Protein AF-A0A3L6TCW6-F1 (afdb_monomer)

pLDDT: mean 73.62, std 21.94, range [28.12, 96.38]

Sequence (107 aa):
MACREEEEGGERSENQEDLVQEQGLQEAHPAQGKDSLSAQGKRRYERKQSGYGGQTKPVFHKKAKTTKKIVLKLQCQSCKHYSQHPIKRCKYFEIGGDKKGKGTSLF

InterPro domains:
  IPR000552 Large ribosomal subunit protein eL42 [PF00935] (32-96)
  IPR000552 Large ribosomal subunit protein eL42 [PS01172] (65-76)
  IPR000552 Large ribosomal subunit protein eL42 [PTHR10369] (32-107)
  IPR011332 Zinc-binding ribosomal protein [SSF57829] (32-96)
  IPR053708 Eukaryotic Ribosomal Large Subunit eL42 [G3DSA:3.10.450.80] (12-107)

Organism: Panicum miliaceum (NCBI:txid4540)

Secondary structure (DSSP, 8-state):
-------------S-TTSTTSSS-B------PPPPPTTSHHHHHHHHHHSSSSS--S---------SPEEEEEEEPTTT--EEEEEEEE-S---SS-----TT----

Structure (mmCIF, N/CA/C/O backbone):
data_AF-A0A3L6TCW6-F1
#
_entry.id   AF-A0A3L6TCW6-F1
#
loop_
_atom_site.group_PDB
_atom_site.id
_atom_site.type_symbol
_atom_site.label_atom_id
_atom_site.label_alt_id
_atom_site.label_comp_id
_atom_site.label_asym_id
_atom_site.label_entity_id
_atom_site.label_seq_id
_atom_site.pdbx_PDB_ins_code
_atom_site.Cartn_x
_atom_site.Cartn_y
_atom_site.Cartn_z
_atom_site.occupancy
_atom_site.B_iso_or_equiv
_atom_site.auth_seq_id
_atom_site.auth_comp_id
_atom_site.auth_asym_id
_atom_site.auth_atom_id
_atom_site.pdbx_PDB_model_num
ATOM 1 N N . MET A 1 1 ? -26.228 -29.438 31.827 1.00 40.06 1 MET A N 1
ATOM 2 C CA . MET A 1 1 ? -26.919 -28.252 32.366 1.00 40.06 1 MET A CA 1
ATOM 3 C C . MET A 1 1 ? -27.017 -27.267 31.214 1.00 40.06 1 MET A C 1
ATOM 5 O O . MET A 1 1 ? -26.004 -26.717 30.811 1.00 40.06 1 MET A O 1
ATOM 9 N N . ALA A 1 2 ? -28.174 -27.240 30.555 1.00 40.91 2 ALA A N 1
ATOM 10 C CA . ALA A 1 2 ? -28.425 -26.423 29.376 1.00 40.91 2 ALA A CA 1
ATOM 11 C C . ALA A 1 2 ? -28.946 -25.059 29.838 1.00 40.91 2 ALA A C 1
ATOM 13 O O . ALA A 1 2 ? -29.954 -25.019 30.540 1.00 40.91 2 ALA A O 1
ATOM 14 N N . CYS A 1 3 ? -28.274 -23.972 29.460 1.00 38.69 3 CYS A N 1
ATOM 15 C CA . CYS A 1 3 ? -28.866 -22.642 29.531 1.00 38.69 3 CYS A CA 1
ATOM 16 C C . CYS A 1 3 ? -29.576 -22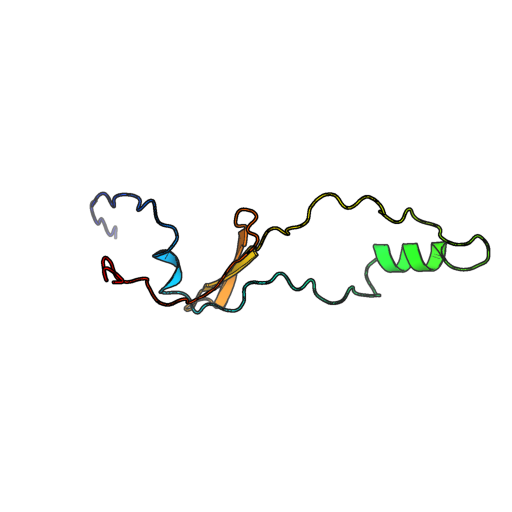.402 28.203 1.00 38.69 3 CYS A C 1
ATOM 18 O O . CYS A 1 3 ? -28.951 -22.302 27.149 1.00 38.69 3 CYS A O 1
ATOM 20 N N . ARG A 1 4 ? -30.899 -22.440 28.289 1.00 40.41 4 ARG A N 1
ATOM 21 C CA . ARG A 1 4 ? -31.851 -22.120 27.241 1.00 40.41 4 ARG A CA 1
ATOM 22 C C . ARG A 1 4 ? -32.262 -20.674 27.505 1.00 40.41 4 ARG A C 1
ATOM 24 O O . ARG A 1 4 ? -32.812 -20.408 28.568 1.00 40.41 4 ARG A O 1
ATOM 31 N N . GLU A 1 5 ? -31.969 -19.775 26.580 1.00 44.28 5 GLU A N 1
ATOM 32 C CA . GLU A 1 5 ? -32.538 -18.427 26.544 1.00 44.28 5 GLU A CA 1
ATOM 33 C C . GLU A 1 5 ? -33.198 -18.290 25.169 1.00 44.28 5 GLU A C 1
ATOM 35 O O . GLU A 1 5 ? -32.559 -18.541 24.146 1.00 44.28 5 GLU A O 1
ATOM 40 N N . GLU A 1 6 ? -34.509 -18.042 25.165 1.00 38.41 6 GLU A N 1
ATOM 41 C CA . GLU A 1 6 ? -35.317 -17.903 23.955 1.00 38.41 6 GLU A CA 1
ATOM 42 C C . GLU A 1 6 ? -35.284 -16.452 23.452 1.00 38.41 6 GLU A C 1
ATOM 44 O O . GLU A 1 6 ? -35.460 -15.517 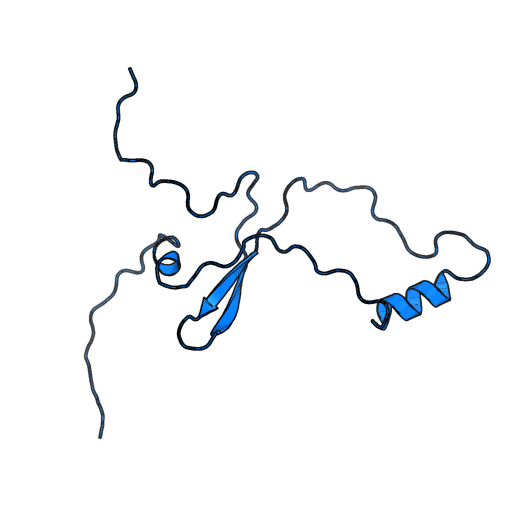24.226 1.00 38.41 6 GLU A O 1
ATOM 49 N N . GLU A 1 7 ? -35.002 -16.342 22.150 1.00 47.97 7 GLU A N 1
ATOM 50 C CA . GLU A 1 7 ? -35.513 -15.413 21.132 1.00 47.97 7 GLU A CA 1
ATOM 51 C C . GLU A 1 7 ? -35.973 -14.012 21.572 1.00 47.97 7 GLU A C 1
ATOM 53 O O . GLU A 1 7 ? -37.066 -13.867 22.104 1.00 47.97 7 GLU A O 1
ATOM 58 N N . GLU A 1 8 ? -35.266 -12.968 21.120 1.00 30.66 8 GLU A N 1
ATOM 59 C CA . GLU A 1 8 ? -35.946 -11.811 20.525 1.00 30.66 8 GLU A CA 1
ATOM 60 C C . GLU A 1 8 ? -35.265 -11.427 19.208 1.00 30.66 8 GLU A C 1
ATOM 62 O O . GLU A 1 8 ? -34.052 -11.206 19.131 1.00 30.66 8 GLU A O 1
ATOM 67 N N . GLY A 1 9 ? -36.067 -11.414 18.141 1.00 33.00 9 GLY A N 1
ATOM 68 C CA . GLY A 1 9 ? -35.659 -11.048 16.795 1.00 33.00 9 GLY A CA 1
ATOM 69 C C . GLY A 1 9 ? -35.116 -9.626 16.757 1.00 33.00 9 GLY A C 1
ATOM 70 O O . GLY A 1 9 ? -35.870 -8.659 16.720 1.00 33.00 9 GLY A O 1
ATOM 71 N N . GLY A 1 10 ? -33.792 -9.508 16.731 1.00 28.12 10 GLY A N 1
ATOM 72 C CA . GLY A 1 10 ? -33.112 -8.250 16.475 1.00 28.12 10 GLY A CA 1
ATOM 73 C C . GLY A 1 10 ? -33.223 -7.900 14.998 1.00 28.12 10 GLY A C 1
ATOM 74 O O . GLY A 1 10 ? -32.601 -8.547 14.150 1.00 28.12 10 GLY A O 1
ATOM 75 N N . GLU A 1 11 ? -34.010 -6.874 14.686 1.00 31.08 11 GLU A N 1
ATOM 76 C CA . GLU A 1 11 ? -33.984 -6.205 13.391 1.00 31.08 11 GLU A CA 1
ATOM 77 C C . GLU A 1 11 ? -32.523 -5.918 13.022 1.00 31.08 11 GLU A C 1
ATOM 79 O O . GLU A 1 11 ? -31.791 -5.242 13.749 1.00 31.08 11 GLU A O 1
ATOM 84 N N . ARG A 1 12 ? -32.060 -6.500 11.911 1.00 37.34 12 ARG A N 1
ATOM 85 C CA . ARG A 1 12 ? -30.694 -6.314 11.423 1.00 37.34 12 ARG A CA 1
ATOM 86 C C . ARG A 1 12 ? -30.562 -4.866 10.968 1.00 37.34 12 ARG A C 1
ATOM 88 O O . ARG A 1 12 ? -30.887 -4.556 9.826 1.00 37.34 12 ARG A O 1
ATOM 95 N N . SER A 1 13 ? -30.118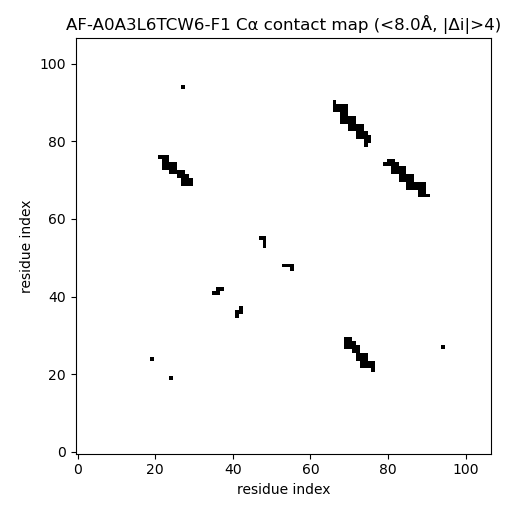 -3.994 11.868 1.00 31.70 13 SER A N 1
ATOM 96 C CA . SER A 1 13 ? -29.927 -2.578 11.588 1.00 31.70 13 SER A CA 1
ATOM 97 C C . SER A 1 13 ? -29.045 -2.411 10.345 1.00 31.70 13 SER A C 1
ATOM 99 O O . SER A 1 13 ? -27.907 -2.877 10.273 1.00 31.70 13 SER A O 1
ATOM 101 N N . GLU A 1 14 ? -29.598 -1.758 9.322 1.00 45.66 14 GLU A N 1
ATOM 102 C CA . GLU A 1 14 ? -28.940 -1.491 8.034 1.00 45.66 14 GLU A CA 1
ATOM 103 C C . GLU A 1 14 ? -27.823 -0.438 8.129 1.00 45.66 14 GLU A C 1
ATOM 105 O O . GLU A 1 14 ? -27.277 -0.001 7.117 1.00 45.66 14 GLU A O 1
ATOM 110 N N . ASN A 1 15 ? -27.437 -0.043 9.338 1.00 43.78 15 ASN A N 1
ATOM 111 C CA . ASN A 1 15 ? -26.500 1.037 9.568 1.00 43.78 15 ASN A CA 1
ATOM 112 C C . ASN A 1 15 ? -25.263 0.486 10.275 1.00 43.78 15 ASN A C 1
ATOM 114 O O . ASN A 1 15 ? -25.244 0.192 11.466 1.00 43.78 15 ASN A O 1
ATOM 118 N N . GLN A 1 16 ? -24.192 0.362 9.494 1.00 44.25 16 GLN A N 1
ATOM 119 C CA . GLN A 1 16 ? -22.864 -0.119 9.892 1.00 44.25 16 GLN A CA 1
ATOM 120 C C . GLN A 1 16 ? -22.171 0.765 10.960 1.00 44.25 16 GLN A C 1
ATOM 122 O O . GLN A 1 16 ? -21.039 0.499 11.358 1.00 44.25 16 GLN A O 1
ATOM 127 N N . GLU A 1 17 ? -22.845 1.816 11.417 1.00 46.84 17 GLU A N 1
ATOM 128 C CA . GLU A 1 17 ? -22.373 2.878 12.305 1.00 46.84 17 GLU A CA 1
ATOM 129 C C . GLU A 1 17 ? -22.578 2.580 13.804 1.00 46.84 17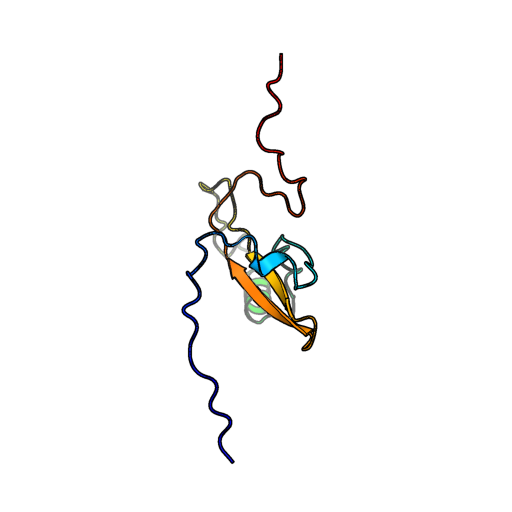 GLU A C 1
ATOM 131 O O . GLU A 1 17 ? -21.927 3.217 14.636 1.00 46.84 17 GLU A O 1
ATOM 136 N N . ASP A 1 18 ? -23.350 1.544 14.155 1.00 36.59 18 ASP A N 1
ATOM 137 C CA . ASP A 1 18 ? -23.563 1.140 15.557 1.00 36.59 18 ASP A CA 1
ATOM 138 C C . ASP A 1 18 ? -22.530 0.119 16.070 1.00 36.59 18 ASP A C 1
ATOM 140 O O . ASP A 1 18 ? -22.237 0.071 17.261 1.00 36.59 18 ASP A O 1
ATOM 144 N N . LEU A 1 19 ? -21.856 -0.628 15.183 1.00 42.34 19 LEU A N 1
ATOM 145 C CA . LEU A 1 19 ? -20.767 -1.545 15.576 1.00 42.34 19 LEU A CA 1
ATOM 146 C C . LEU A 1 19 ? -19.476 -0.800 15.990 1.00 42.34 19 LEU A C 1
ATOM 148 O O . LEU A 1 19 ? -18.527 -1.393 16.500 1.00 42.34 19 LEU A O 1
ATOM 152 N N . VAL A 1 20 ? -19.416 0.505 15.722 1.00 48.03 20 VAL A N 1
ATOM 153 C CA . VAL A 1 20 ? -18.214 1.346 15.831 1.00 48.03 20 VAL A CA 1
ATOM 154 C C . VAL A 1 20 ? -17.998 1.857 17.263 1.00 48.03 20 VAL A C 1
ATOM 156 O O . VAL A 1 20 ? -16.893 2.267 17.607 1.00 48.03 20 VAL A O 1
ATOM 159 N N . GLN A 1 21 ? -19.030 1.833 18.113 1.00 43.69 21 GLN A N 1
ATOM 160 C CA . GLN A 1 21 ? -19.035 2.570 19.385 1.00 43.69 21 GLN A CA 1
ATOM 161 C C . GLN A 1 21 ? -18.525 1.754 20.588 1.00 43.69 21 GLN A C 1
ATOM 163 O O . GLN A 1 21 ? -18.111 2.348 21.579 1.00 43.69 21 GLN A O 1
ATOM 168 N N . GLU A 1 22 ? -18.435 0.421 20.486 1.00 44.09 22 GLU A N 1
ATOM 169 C CA . GLU A 1 22 ? -17.918 -0.440 21.569 1.00 44.09 22 GLU A CA 1
ATOM 170 C C . GLU A 1 22 ? -16.510 -0.997 21.325 1.00 44.09 22 GLU A C 1
ATOM 172 O O . GLU A 1 22 ? -15.991 -1.777 22.123 1.00 44.09 22 GLU A O 1
ATOM 177 N N . GLN A 1 23 ? -15.824 -0.604 20.254 1.00 42.06 23 GLN A N 1
ATOM 178 C CA . GLN A 1 23 ? -14.478 -1.099 19.962 1.00 42.06 23 GLN A CA 1
ATOM 179 C C . GLN A 1 23 ? -13.547 0.063 19.655 1.00 42.06 23 GLN A C 1
ATOM 181 O O . GLN A 1 23 ? -13.698 0.725 18.635 1.00 42.06 23 GLN A O 1
ATOM 186 N N . GLY A 1 24 ? -12.604 0.316 20.572 1.00 42.34 24 GLY A N 1
ATOM 187 C CA . GLY A 1 24 ? -11.595 1.368 20.471 1.00 42.34 24 GLY A CA 1
ATOM 188 C C . GLY A 1 24 ? -11.013 1.445 19.064 1.00 42.34 24 GLY A C 1
ATOM 189 O O . GLY A 1 24 ? -10.288 0.552 18.622 1.00 42.34 24 GLY A O 1
ATOM 190 N N . LEU A 1 25 ? -11.382 2.501 18.344 1.00 47.62 25 LEU A N 1
ATOM 191 C CA . LEU A 1 25 ? -10.998 2.681 16.956 1.00 47.62 25 LEU A CA 1
ATOM 192 C C . LEU A 1 25 ? -9.522 3.077 16.892 1.00 47.62 25 LEU A C 1
ATOM 194 O O . LEU A 1 25 ? -9.150 4.169 17.314 1.00 47.62 25 LEU A O 1
ATOM 198 N N . GLN A 1 26 ? -8.683 2.212 16.325 1.00 43.81 26 GLN A N 1
ATOM 199 C CA . GLN A 1 26 ? -7.321 2.571 15.938 1.00 43.81 26 GLN A CA 1
ATOM 200 C C . GLN A 1 26 ? -7.187 2.525 14.412 1.00 43.81 26 GLN A C 1
ATOM 202 O O . GLN A 1 26 ? -7.066 1.470 13.794 1.00 43.81 26 GLN A O 1
ATOM 207 N N . GLU A 1 27 ? -7.206 3.737 13.852 1.00 48.22 27 GLU A N 1
ATOM 208 C CA . GLU A 1 27 ? -6.671 4.178 12.558 1.00 48.22 27 GLU A CA 1
ATOM 209 C C . GLU A 1 27 ? -7.217 3.522 11.273 1.00 48.22 27 GLU A C 1
ATOM 211 O O . GLU A 1 27 ? -6.862 2.404 10.888 1.00 48.22 27 GLU A O 1
ATOM 216 N N . ALA A 1 28 ? -7.972 4.308 10.492 1.00 54.12 28 ALA A N 1
ATOM 217 C CA . ALA A 1 28 ? -8.150 4.053 9.067 1.00 54.12 28 ALA A CA 1
ATOM 218 C C . ALA A 1 28 ? -7.110 4.801 8.248 1.00 54.12 28 ALA A C 1
ATOM 220 O O . ALA A 1 28 ? -7.289 5.938 7.840 1.00 54.12 28 ALA A O 1
ATOM 221 N N . HIS A 1 29 ? -6.057 4.079 7.924 1.00 53.38 29 HIS A N 1
ATOM 222 C CA . HIS A 1 29 ? -5.497 4.047 6.587 1.00 53.38 29 HIS A CA 1
ATOM 223 C C . HIS A 1 29 ? -4.684 2.753 6.539 1.00 53.38 29 HIS A C 1
ATOM 225 O O . HIS A 1 29 ? -3.889 2.504 7.447 1.00 53.38 29 HIS A O 1
ATOM 231 N N . PRO A 1 30 ? -4.805 1.902 5.506 1.00 55.28 30 PRO A N 1
ATOM 232 C CA . PRO A 1 30 ? -3.770 0.917 5.252 1.00 55.28 30 PRO A CA 1
ATOM 233 C C . PRO A 1 30 ? -2.552 1.692 4.738 1.00 55.28 30 PRO A C 1
ATOM 235 O O . PRO A 1 30 ? -2.266 1.711 3.539 1.00 55.28 30 PRO A O 1
ATOM 238 N N . ALA A 1 31 ? -1.864 2.399 5.637 1.00 59.62 31 ALA A N 1
ATOM 239 C CA . ALA A 1 31 ? -0.480 2.758 5.439 1.00 59.62 31 ALA A CA 1
ATOM 240 C C . ALA A 1 31 ? 0.232 1.417 5.282 1.00 59.62 31 ALA A C 1
ATOM 242 O O . ALA A 1 31 ? 0.406 0.665 6.242 1.00 59.62 31 ALA A O 1
ATOM 243 N N . GLN A 1 32 ? 0.488 1.045 4.028 1.00 74.81 32 GLN A N 1
ATOM 244 C CA . GLN A 1 32 ? 1.288 -0.127 3.726 1.00 74.81 32 GLN A CA 1
ATOM 245 C C . GLN A 1 32 ? 2.595 0.054 4.492 1.00 74.81 32 GLN A C 1
ATOM 247 O O . GLN A 1 32 ? 3.231 1.106 4.390 1.00 74.81 32 GLN A O 1
ATOM 252 N N . GLY A 1 33 ? 2.932 -0.931 5.325 1.00 83.12 33 GLY A N 1
ATOM 253 C CA . GLY A 1 33 ? 4.200 -0.922 6.039 1.00 83.12 33 GLY A CA 1
ATOM 254 C C . GLY A 1 33 ? 5.356 -0.812 5.047 1.00 83.12 33 GLY A C 1
ATOM 255 O O . GLY A 1 33 ? 5.205 -1.122 3.865 1.00 83.12 33 GLY A O 1
ATOM 256 N N . LYS A 1 34 ? 6.517 -0.364 5.527 1.00 88.19 34 LYS A N 1
ATOM 257 C CA . LYS A 1 34 ? 7.728 -0.337 4.703 1.00 88.19 34 LYS A CA 1
ATOM 258 C C . LYS A 1 34 ? 8.002 -1.745 4.164 1.00 88.19 34 LYS A C 1
ATOM 260 O O . LYS A 1 34 ? 7.959 -2.712 4.926 1.00 88.19 34 LYS A O 1
ATOM 265 N N . ASP A 1 35 ? 8.297 -1.846 2.872 1.00 87.81 35 ASP A N 1
ATOM 266 C CA . ASP A 1 35 ? 8.627 -3.126 2.246 1.00 87.81 35 ASP A CA 1
ATOM 267 C C . ASP A 1 35 ? 9.880 -3.733 2.895 1.00 87.81 35 ASP A C 1
ATOM 269 O O . ASP A 1 35 ? 10.892 -3.054 3.088 1.00 87.81 35 ASP A O 1
ATOM 273 N N . SER A 1 36 ? 9.833 -5.026 3.219 1.00 91.00 36 SER A N 1
ATOM 274 C CA . SER A 1 36 ? 10.961 -5.731 3.826 1.00 91.00 36 SER A CA 1
ATOM 275 C C . SER A 1 36 ? 11.980 -6.196 2.778 1.00 91.00 36 SER A C 1
ATOM 277 O O . SER A 1 36 ? 11.630 -6.758 1.737 1.00 91.00 36 SER A O 1
ATOM 279 N N . LEU A 1 37 ? 13.273 -6.007 3.068 1.00 89.94 37 LEU A N 1
ATOM 280 C CA . LEU A 1 37 ? 14.371 -6.430 2.181 1.00 89.94 37 LEU A CA 1
ATOM 281 C C . LEU A 1 37 ? 14.589 -7.950 2.183 1.00 89.94 37 LEU A C 1
ATOM 283 O O . LEU A 1 37 ? 15.008 -8.537 1.188 1.00 89.94 37 LEU A O 1
ATOM 287 N N . SER A 1 38 ? 14.261 -8.614 3.292 1.00 91.94 38 SER A N 1
ATOM 288 C CA . SER A 1 38 ? 14.421 -10.063 3.452 1.00 91.94 38 SER A CA 1
ATOM 289 C C . SER A 1 38 ? 13.378 -10.882 2.679 1.00 91.94 38 SER A C 1
ATOM 291 O O . SER A 1 38 ? 13.586 -12.082 2.443 1.00 91.94 38 SER A O 1
ATOM 293 N N . ALA A 1 39 ? 12.283 -10.255 2.229 1.00 93.75 39 ALA A N 1
ATOM 294 C CA . ALA A 1 39 ? 11.251 -10.916 1.443 1.00 93.75 39 ALA A CA 1
ATOM 295 C C . ALA A 1 39 ? 11.848 -11.575 0.190 1.00 93.75 39 ALA A C 1
ATOM 297 O O . ALA A 1 39 ? 12.640 -10.985 -0.546 1.00 93.75 39 ALA A O 1
ATOM 298 N N . GLN A 1 40 ? 11.447 -12.818 -0.087 1.00 95.50 40 GLN A N 1
ATOM 299 C CA . GLN A 1 40 ? 11.983 -13.594 -1.211 1.00 95.50 40 GLN A CA 1
ATOM 300 C C . GLN A 1 40 ? 11.816 -12.868 -2.559 1.00 95.50 40 GLN A C 1
ATOM 302 O O . GLN A 1 40 ? 12.721 -12.902 -3.396 1.00 95.50 40 GLN A O 1
ATOM 307 N N . GLY A 1 41 ? 10.681 -12.188 -2.759 1.00 94.56 41 GLY A N 1
ATOM 308 C CA . GLY A 1 41 ? 10.407 -11.410 -3.968 1.00 94.56 41 GLY A CA 1
ATOM 309 C C . GLY A 1 41 ? 11.385 -10.250 -4.158 1.00 94.56 41 GLY A C 1
ATOM 310 O O . GLY A 1 41 ? 11.903 -10.067 -5.261 1.00 94.56 41 GLY A O 1
ATOM 311 N N . LYS A 1 42 ? 11.703 -9.529 -3.077 1.00 95.12 42 LYS A N 1
ATOM 312 C CA . LYS A 1 42 ? 12.661 -8.421 -3.098 1.00 95.12 42 LYS A CA 1
ATOM 313 C C . LYS A 1 42 ? 14.081 -8.917 -3.377 1.00 95.12 42 LYS A C 1
ATOM 315 O O . LYS A 1 42 ? 14.693 -8.435 -4.324 1.00 95.12 42 LYS A O 1
ATOM 320 N N . ARG A 1 43 ? 14.539 -9.968 -2.682 1.00 95.56 43 ARG A N 1
ATOM 321 C CA . ARG A 1 43 ? 15.855 -10.602 -2.923 1.00 95.56 43 ARG A CA 1
ATOM 322 C C . ARG A 1 43 ? 16.034 -11.062 -4.369 1.00 95.56 43 ARG A C 1
ATOM 324 O O . ARG A 1 43 ? 17.088 -10.873 -4.971 1.00 95.56 43 ARG A O 1
ATOM 331 N N . ARG A 1 44 ? 14.999 -11.676 -4.952 1.00 96.38 44 ARG A N 1
ATOM 332 C CA . ARG A 1 44 ? 15.011 -12.091 -6.362 1.00 96.38 44 ARG A CA 1
ATOM 333 C C . ARG A 1 44 ? 15.076 -10.884 -7.300 1.00 96.38 44 ARG A C 1
ATOM 335 O O . ARG A 1 44 ? 15.783 -10.943 -8.300 1.00 96.38 44 ARG A O 1
ATOM 342 N N . TYR A 1 45 ? 14.327 -9.823 -7.001 1.00 94.94 45 TYR A N 1
ATOM 343 C CA . TYR A 1 45 ? 14.313 -8.608 -7.811 1.00 94.94 45 TYR A CA 1
ATOM 344 C C . TYR A 1 45 ? 15.667 -7.895 -7.795 1.00 94.94 45 TYR A C 1
ATOM 346 O O . TYR A 1 45 ? 16.170 -7.563 -8.858 1.00 94.94 45 TYR A O 1
ATOM 354 N N . GLU A 1 46 ? 16.295 -7.754 -6.629 1.00 93.88 46 GLU A N 1
ATOM 355 C CA . GLU A 1 46 ? 17.625 -7.146 -6.487 1.00 93.88 46 GLU A CA 1
ATOM 356 C C . GLU A 1 46 ? 18.702 -7.917 -7.262 1.00 93.88 46 GLU A C 1
ATOM 358 O O . GLU A 1 46 ? 19.455 -7.311 -8.017 1.00 93.88 46 GLU A O 1
ATOM 363 N N . ARG A 1 47 ? 18.709 -9.257 -7.181 1.00 93.94 47 ARG A N 1
ATOM 364 C CA . ARG A 1 47 ? 19.605 -10.108 -7.992 1.00 93.94 47 ARG A CA 1
ATOM 365 C C . ARG A 1 47 ? 19.356 -9.989 -9.493 1.00 93.94 47 ARG A C 1
ATOM 367 O O . ARG A 1 47 ? 20.278 -10.139 -10.280 1.00 93.94 47 ARG A O 1
ATOM 374 N N . LYS A 1 48 ? 18.103 -9.775 -9.905 1.00 94.56 48 LYS A N 1
ATOM 375 C CA . LYS A 1 48 ? 17.778 -9.565 -11.321 1.00 94.56 48 LYS A CA 1
ATOM 376 C C . LYS A 1 48 ? 18.208 -8.173 -11.783 1.00 94.56 48 LYS A C 1
ATOM 378 O O . LYS A 1 48 ? 18.560 -8.007 -12.939 1.00 94.56 48 LYS A O 1
ATOM 383 N N . GLN A 1 49 ? 18.146 -7.194 -10.888 1.00 95.00 49 GLN A N 1
ATOM 384 C CA . GLN A 1 49 ? 18.440 -5.796 -11.170 1.00 95.00 49 GLN A CA 1
ATOM 385 C C . GLN A 1 49 ? 19.945 -5.482 -11.166 1.00 95.00 49 GLN A C 1
ATOM 387 O O . GLN A 1 49 ? 20.337 -4.443 -11.687 1.00 95.00 49 GLN A O 1
ATOM 392 N N . SER A 1 50 ? 20.786 -6.345 -10.586 1.00 92.44 50 SER A N 1
ATOM 393 C CA . SER A 1 50 ? 22.243 -6.177 -10.582 1.00 92.44 50 SER A CA 1
ATOM 394 C C . SER A 1 50 ? 22.863 -6.393 -11.966 1.00 92.44 50 SER A C 1
ATOM 396 O O . SER A 1 50 ? 22.461 -7.305 -12.686 1.00 92.44 50 SER A O 1
ATOM 398 N N . GLY A 1 51 ? 23.899 -5.615 -12.290 1.00 93.75 51 GLY A N 1
ATOM 399 C CA . GLY A 1 51 ? 24.618 -5.681 -13.565 1.00 93.75 51 GLY A CA 1
ATOM 400 C C . GLY A 1 51 ? 24.152 -4.620 -14.564 1.00 93.75 51 GLY A C 1
ATOM 401 O O . GLY A 1 51 ? 23.595 -3.589 -14.189 1.00 93.75 51 GLY A O 1
ATOM 402 N N . TYR A 1 52 ? 24.402 -4.867 -15.847 1.00 90.56 52 TYR A N 1
ATOM 403 C CA . TYR A 1 52 ? 23.995 -3.989 -16.945 1.00 90.56 52 TYR A CA 1
ATOM 404 C C . TYR A 1 52 ? 22.671 -4.473 -17.552 1.00 90.56 52 TYR A C 1
ATOM 406 O O . TYR A 1 52 ? 22.361 -5.661 -17.502 1.00 90.56 52 TYR A O 1
ATOM 414 N N . GLY A 1 53 ? 21.887 -3.564 -18.140 1.00 89.69 53 GLY A N 1
ATOM 415 C CA . GLY A 1 53 ? 20.600 -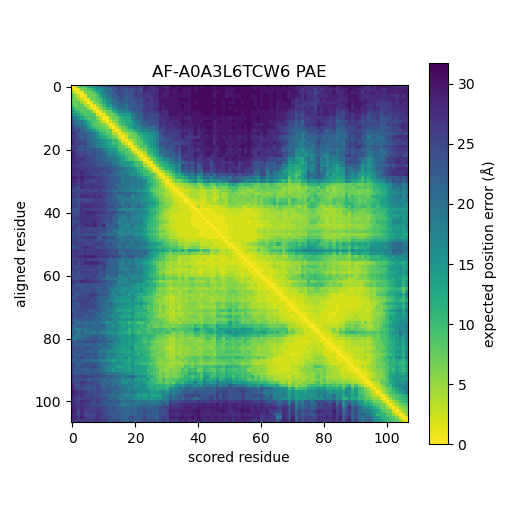3.910 -18.770 1.00 89.69 53 GLY A CA 1
ATOM 416 C C . GLY A 1 53 ? 19.376 -3.159 -18.237 1.00 89.69 53 GLY A C 1
ATOM 417 O O . GLY A 1 53 ? 18.255 -3.462 -18.639 1.00 89.69 53 GLY A O 1
ATOM 418 N N . GLY A 1 54 ? 19.567 -2.158 -17.370 1.00 93.00 54 GLY A N 1
ATOM 419 C CA . GLY A 1 54 ? 18.512 -1.221 -16.977 1.00 93.00 54 GLY A CA 1
ATOM 420 C C . GLY A 1 54 ? 17.405 -1.841 -16.116 1.00 93.00 54 GLY A C 1
ATOM 421 O O . GLY A 1 54 ? 17.648 -2.661 -15.235 1.00 93.00 54 GLY A O 1
ATOM 422 N N . GLN A 1 55 ? 16.169 -1.388 -16.311 1.00 95.00 55 GLN A N 1
ATOM 423 C CA . GLN A 1 55 ? 15.011 -1.780 -15.504 1.00 95.00 55 GLN A CA 1
ATOM 424 C C . GLN A 1 55 ? 14.480 -3.169 -15.916 1.00 95.00 55 GLN A C 1
ATOM 426 O O . GLN A 1 55 ? 13.944 -3.338 -17.007 1.00 95.00 55 GLN A O 1
ATOM 431 N N . THR A 1 56 ? 14.567 -4.171 -15.030 1.00 93.44 56 THR A N 1
ATOM 432 C CA . THR A 1 56 ? 14.323 -5.590 -15.396 1.00 93.44 56 THR A CA 1
ATOM 433 C C . THR A 1 56 ? 12.897 -6.117 -15.179 1.00 93.44 56 THR A C 1
ATOM 435 O O . THR A 1 56 ? 12.589 -7.269 -15.536 1.00 93.44 56 THR A O 1
ATOM 438 N N . LYS A 1 57 ? 12.017 -5.318 -14.564 1.00 93.50 57 LYS A N 1
ATOM 439 C CA . LYS A 1 57 ? 10.585 -5.613 -14.367 1.00 93.50 57 LYS A CA 1
ATOM 440 C C . LYS A 1 57 ? 9.729 -4.423 -14.804 1.00 93.50 57 LYS A C 1
ATOM 442 O O . LYS A 1 57 ? 10.166 -3.284 -14.643 1.00 93.50 57 LYS A O 1
ATOM 447 N N . PRO A 1 58 ? 8.513 -4.663 -15.321 1.00 94.88 58 PRO A N 1
ATOM 448 C CA . PRO A 1 58 ? 7.659 -3.593 -15.816 1.00 94.88 58 PRO A CA 1
ATOM 449 C C . PRO A 1 58 ? 7.236 -2.645 -14.690 1.00 94.88 58 PRO A C 1
ATOM 451 O O . PRO A 1 58 ? 6.826 -3.086 -13.614 1.00 94.88 58 PRO A O 1
ATOM 454 N N . VAL A 1 59 ? 7.297 -1.343 -14.966 1.00 94.62 59 VAL A N 1
ATOM 455 C CA . VAL A 1 59 ? 6.732 -0.294 -14.113 1.00 94.62 59 VAL A CA 1
ATOM 456 C C . VAL A 1 59 ? 5.347 0.060 -14.645 1.00 94.62 59 VAL A C 1
ATOM 458 O O . VAL A 1 59 ? 5.150 0.278 -15.839 1.00 94.62 59 VAL A O 1
ATOM 461 N N . PHE A 1 60 ? 4.354 0.092 -13.761 1.00 95.38 60 PHE A N 1
ATOM 462 C CA . PHE A 1 60 ? 2.983 0.393 -14.156 1.00 95.38 60 PHE A CA 1
ATOM 463 C C . PHE A 1 60 ? 2.754 1.910 -14.256 1.00 95.38 60 PHE A C 1
ATOM 465 O O . PHE A 1 60 ? 2.666 2.594 -13.235 1.00 95.38 60 PHE A O 1
ATOM 472 N N . HIS A 1 61 ? 2.623 2.429 -15.482 1.00 94.31 61 HIS A N 1
ATOM 473 C CA . HIS A 1 61 ? 2.480 3.871 -15.743 1.00 94.31 61 HIS A CA 1
ATOM 474 C C . HIS A 1 61 ? 1.024 4.367 -15.809 1.00 94.31 61 HIS A C 1
ATOM 476 O O . HIS A 1 61 ? 0.722 5.472 -15.368 1.00 94.31 61 HIS A O 1
ATOM 482 N N . LYS A 1 62 ? 0.089 3.562 -16.325 1.00 95.00 62 LYS A N 1
ATOM 483 C CA . LYS A 1 62 ? -1.285 4.003 -16.635 1.00 95.00 62 LYS A CA 1
ATOM 484 C C . LYS A 1 62 ? -2.247 3.827 -15.449 1.00 95.00 62 LYS A C 1
ATOM 486 O O . LYS A 1 62 ? -3.167 3.011 -15.489 1.00 95.00 62 LYS A O 1
ATOM 491 N N . LYS A 1 63 ? -2.041 4.581 -14.362 1.00 92.81 63 LYS A N 1
ATOM 492 C CA . LYS A 1 63 ? -2.940 4.568 -13.190 1.00 92.81 63 LYS A CA 1
ATOM 493 C C . LYS A 1 63 ? -4.250 5.305 -13.487 1.00 92.81 63 LYS A C 1
ATOM 495 O O . LYS A 1 63 ? -4.268 6.523 -13.558 1.00 92.81 63 LYS A O 1
ATOM 500 N N . ALA A 1 64 ? -5.350 4.560 -13.601 1.00 93.62 64 ALA A N 1
ATOM 501 C CA . ALA A 1 64 ? -6.680 5.129 -13.859 1.00 93.62 64 ALA A CA 1
ATOM 502 C C . ALA A 1 64 ? -7.488 5.448 -12.586 1.00 93.62 64 ALA A C 1
ATOM 504 O O . ALA A 1 64 ? -8.362 6.309 -12.593 1.00 93.62 64 ALA A O 1
ATOM 505 N N . LYS A 1 65 ? -7.258 4.720 -11.486 1.00 91.94 65 LYS A N 1
ATOM 506 C CA . LYS A 1 65 ? -8.049 4.879 -10.256 1.00 91.94 65 LYS A CA 1
ATOM 507 C C . LYS A 1 65 ? -7.447 5.973 -9.376 1.00 91.94 65 LYS A C 1
ATOM 509 O O . LYS A 1 65 ? -6.298 5.858 -8.963 1.00 91.94 65 LYS A O 1
ATOM 514 N N . THR A 1 66 ? -8.257 6.979 -9.053 1.00 91.00 66 THR A N 1
ATOM 515 C CA . THR A 1 66 ? -7.870 8.128 -8.217 1.00 91.00 66 THR A CA 1
ATOM 516 C C . THR A 1 66 ? -8.013 7.852 -6.718 1.00 91.00 66 THR A C 1
ATOM 518 O O . THR A 1 66 ? -7.259 8.390 -5.918 1.00 91.00 66 THR A O 1
ATOM 521 N N . THR A 1 67 ? -8.932 6.964 -6.328 1.00 90.38 67 THR A N 1
ATOM 522 C CA . THR A 1 67 ? -9.222 6.620 -4.924 1.00 90.38 67 THR A CA 1
ATOM 523 C C . THR A 1 67 ? -8.790 5.195 -4.585 1.00 90.38 67 THR A C 1
ATOM 525 O O . THR A 1 67 ? -8.969 4.278 -5.397 1.00 90.38 67 THR A O 1
ATOM 528 N N . LYS A 1 68 ? -8.316 4.957 -3.361 1.00 88.25 68 LYS A N 1
ATOM 529 C CA . LYS A 1 68 ? -8.012 3.615 -2.827 1.00 88.25 68 LYS A CA 1
ATOM 530 C C . LYS A 1 68 ? -9.227 3.044 -2.078 1.00 88.25 68 LYS A C 1
ATOM 532 O O . LYS A 1 68 ? -10.162 3.776 -1.774 1.00 88.25 68 LYS A O 1
ATOM 537 N N . LYS A 1 69 ? -9.248 1.730 -1.831 1.00 88.75 69 LYS A N 1
ATOM 538 C CA . LYS A 1 69 ? -10.190 1.149 -0.861 1.00 88.75 69 LYS A CA 1
ATOM 539 C C . LYS A 1 69 ? -9.623 1.391 0.532 1.00 88.75 69 LYS A C 1
ATOM 541 O O . LYS A 1 69 ? -8.440 1.126 0.746 1.00 88.75 69 LYS A O 1
ATOM 546 N N . ILE A 1 70 ? -10.449 1.902 1.429 1.00 88.19 70 ILE A N 1
ATOM 547 C CA . ILE A 1 70 ? -10.080 2.108 2.827 1.00 88.19 70 ILE A CA 1
ATOM 548 C C . ILE A 1 70 ? -10.447 0.826 3.576 1.00 88.19 70 ILE A C 1
ATOM 550 O O . ILE A 1 70 ? -11.496 0.234 3.322 1.00 88.19 70 ILE A O 1
ATOM 554 N N . VAL A 1 71 ? -9.545 0.358 4.435 1.00 88.25 71 VAL A N 1
ATOM 555 C CA . VAL A 1 71 ? -9.748 -0.825 5.277 1.00 88.25 71 VAL A CA 1
ATOM 556 C C . VAL A 1 71 ? -9.696 -0.357 6.720 1.00 88.25 71 VAL A C 1
ATOM 558 O O . VAL A 1 71 ? -8.732 0.308 7.101 1.00 88.25 71 VAL A O 1
ATOM 561 N N . LEU A 1 72 ? -10.727 -0.691 7.490 1.00 86.94 72 LEU A N 1
ATOM 562 C CA . LEU A 1 72 ? -10.777 -0.442 8.923 1.00 86.94 72 LEU A CA 1
ATOM 563 C C . LEU A 1 72 ? -10.065 -1.567 9.665 1.00 86.94 72 LEU A C 1
ATOM 565 O O . LEU A 1 72 ? -10.243 -2.738 9.324 1.00 86.94 72 LEU A O 1
ATOM 569 N N . LYS A 1 73 ? -9.287 -1.211 10.684 1.00 87.25 73 LYS A N 1
ATOM 570 C CA . LYS A 1 73 ? -8.727 -2.153 11.652 1.00 87.25 73 LYS A CA 1
ATOM 571 C C . LYS A 1 73 ? -9.562 -2.059 12.925 1.00 87.25 73 LYS A C 1
ATOM 573 O O . LYS A 1 73 ? -9.479 -1.075 13.648 1.00 87.25 73 LYS A O 1
ATOM 578 N N . LEU A 1 74 ? -10.393 -3.065 13.162 1.00 86.25 74 LEU A N 1
ATOM 579 C CA . LEU A 1 74 ? -11.239 -3.150 14.348 1.00 86.25 74 LEU A CA 1
ATOM 580 C C . LEU A 1 74 ? -10.492 -3.941 15.417 1.00 86.25 74 LEU A C 1
ATOM 582 O O . LEU A 1 74 ? -10.101 -5.083 15.167 1.00 86.25 74 LEU A O 1
ATOM 586 N N . GLN A 1 75 ? -10.265 -3.327 16.577 1.00 88.69 75 GLN A N 1
ATOM 587 C CA . GLN A 1 75 ? -9.614 -3.974 17.710 1.00 88.69 75 GLN A CA 1
ATOM 588 C C . GLN A 1 75 ? -10.658 -4.413 18.739 1.00 88.69 75 GLN A C 1
ATOM 590 O O . GLN A 1 75 ? -11.366 -3.598 19.323 1.00 88.69 75 GLN A O 1
ATOM 595 N N . CYS A 1 76 ? -10.694 -5.711 19.015 1.00 87.56 76 CYS A N 1
ATOM 596 C CA . CYS A 1 76 ? -11.473 -6.285 20.106 1.00 87.56 76 CYS A CA 1
ATOM 597 C C . CYS A 1 76 ? -10.958 -5.759 21.456 1.00 87.56 76 CYS A C 1
ATOM 599 O O . CYS A 1 76 ? -9.791 -5.975 21.784 1.00 87.56 76 CYS A O 1
ATOM 601 N N . GLN A 1 77 ? -11.799 -5.108 22.264 1.00 87.75 77 GLN A N 1
ATOM 602 C CA . GLN A 1 77 ? -11.357 -4.557 23.557 1.00 87.75 77 GLN A CA 1
ATOM 603 C C . GLN A 1 77 ? -11.003 -5.645 24.581 1.00 87.75 77 GLN A C 1
ATOM 605 O O . GLN A 1 77 ? -10.027 -5.512 25.316 1.00 87.75 77 GLN A 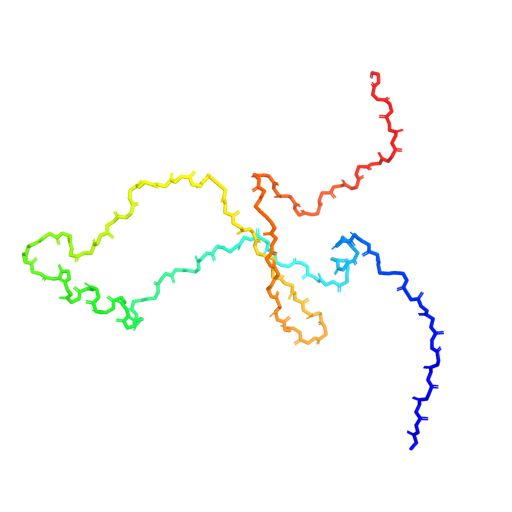O 1
ATOM 610 N N . SER A 1 78 ? -11.759 -6.743 24.598 1.00 91.50 78 SER A N 1
ATOM 611 C CA . SER A 1 78 ? -11.572 -7.847 25.545 1.00 91.50 78 SER A CA 1
ATOM 612 C C . SER A 1 78 ? -10.385 -8.742 25.180 1.00 91.50 78 SER A C 1
ATOM 614 O O . SER A 1 78 ? -9.590 -9.120 26.035 1.00 91.50 78 SER A O 1
ATOM 616 N N . CYS A 1 79 ? -10.245 -9.064 23.894 1.00 88.75 79 CYS A N 1
ATOM 617 C CA . CYS A 1 79 ? -9.311 -10.068 23.390 1.00 88.75 79 CYS A CA 1
ATOM 618 C C . CYS A 1 79 ? -8.108 -9.497 22.621 1.00 88.75 79 CYS A C 1
ATOM 620 O O . CYS A 1 79 ? -7.197 -10.242 22.267 1.00 88.75 79 CYS A O 1
ATOM 622 N N . LYS A 1 80 ? -8.091 -8.185 22.339 1.00 89.19 80 LYS A N 1
ATOM 623 C CA . LYS A 1 80 ? -7.051 -7.461 21.573 1.00 89.19 80 LYS A CA 1
ATOM 624 C C . LYS A 1 80 ? -6.778 -8.008 20.166 1.00 89.19 80 LYS A C 1
ATOM 626 O O . LYS A 1 80 ? -5.799 -7.623 19.532 1.00 89.19 80 LYS A O 1
ATOM 631 N N . HIS A 1 81 ? -7.646 -8.878 19.661 1.00 88.56 81 HIS A N 1
ATOM 632 C CA . HIS A 1 81 ? -7.597 -9.359 18.290 1.00 88.56 81 HIS A CA 1
ATOM 633 C C . HIS A 1 81 ? -7.957 -8.238 17.305 1.00 88.56 81 HIS A C 1
ATOM 635 O O . HIS A 1 81 ? -8.821 -7.409 17.600 1.00 88.56 81 HIS A O 1
ATOM 641 N N . TYR A 1 82 ? -7.322 -8.239 16.130 1.00 88.25 82 TYR A N 1
ATOM 642 C CA . TYR A 1 82 ? -7.568 -7.266 15.067 1.00 88.25 82 TYR A CA 1
ATOM 643 C C . TYR A 1 82 ? -8.304 -7.918 13.899 1.00 88.25 82 TYR A C 1
ATOM 645 O O . TYR A 1 82 ? -7.785 -8.846 13.281 1.00 88.25 82 TYR A O 1
ATOM 653 N N . SER A 1 83 ? -9.466 -7.376 13.543 1.00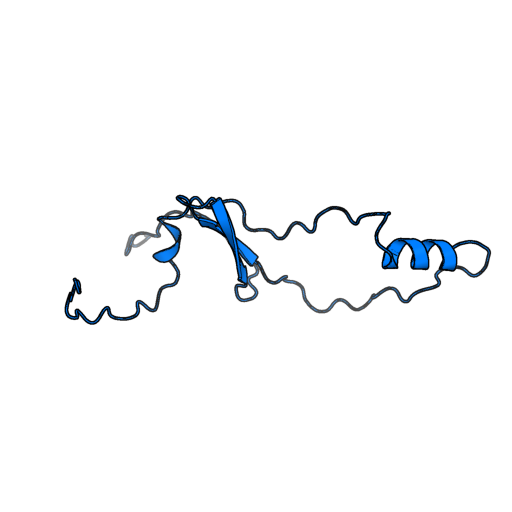 87.31 83 SER A N 1
ATOM 654 C CA . SER A 1 83 ? -10.206 -7.743 12.334 1.00 87.31 83 SER A CA 1
ATOM 655 C C . SER A 1 83 ? -10.115 -6.630 11.290 1.00 87.31 83 SER A C 1
ATOM 657 O O . SER A 1 83 ? -10.132 -5.445 11.623 1.00 87.31 83 SER A O 1
ATOM 659 N N . GLN A 1 84 ? -9.988 -6.999 10.013 1.00 89.81 84 GLN A N 1
ATOM 660 C CA . GLN A 1 84 ? -9.875 -6.049 8.905 1.00 89.81 84 GLN A CA 1
ATOM 661 C C . GLN A 1 84 ? -11.170 -6.015 8.097 1.00 89.81 84 GLN A C 1
ATOM 663 O O . GLN A 1 84 ? -11.539 -7.014 7.481 1.00 89.81 84 GLN A O 1
ATOM 668 N N . HIS A 1 85 ? -11.828 -4.855 8.046 1.00 88.19 85 HIS A N 1
ATOM 669 C CA . HIS A 1 85 ? -13.069 -4.683 7.292 1.00 88.19 85 HIS A CA 1
ATOM 670 C C . HIS A 1 85 ? -12.887 -3.705 6.116 1.00 88.19 85 HIS A C 1
ATOM 672 O O . HIS A 1 85 ? -12.621 -2.519 6.336 1.00 88.19 85 HIS A O 1
ATOM 678 N N . PRO A 1 86 ? -12.987 -4.162 4.853 1.00 88.56 86 PRO A N 1
ATOM 679 C CA . PRO A 1 86 ? -12.842 -3.298 3.686 1.00 88.56 86 PRO A CA 1
ATOM 680 C C . PRO A 1 86 ? -14.137 -2.535 3.371 1.00 88.56 86 PRO A C 1
ATOM 682 O O . PRO A 1 86 ? -15.186 -3.139 3.171 1.00 88.56 86 PRO A O 1
ATOM 685 N N . ILE A 1 87 ? -14.043 -1.214 3.208 1.00 89.00 87 ILE A N 1
ATOM 686 C CA . ILE A 1 87 ? -15.156 -0.356 2.770 1.00 89.00 87 ILE A CA 1
ATOM 687 C C . ILE A 1 87 ? -15.093 -0.141 1.245 1.00 89.00 87 ILE A C 1
ATOM 689 O O . ILE A 1 87 ? -14.075 -0.375 0.575 1.00 89.00 87 ILE A O 1
ATOM 693 N N . LYS A 1 88 ? -16.211 0.311 0.665 1.00 89.00 88 LYS A N 1
ATOM 694 C CA . LYS A 1 88 ? -16.272 0.860 -0.698 1.00 89.00 88 LYS A CA 1
ATOM 695 C C . LYS A 1 88 ? -15.281 2.030 -0.874 1.00 89.00 88 LYS A C 1
ATOM 697 O O . LYS A 1 88 ? -14.734 2.582 0.075 1.00 89.00 88 LYS A O 1
ATOM 702 N N . ARG A 1 89 ? -14.985 2.383 -2.129 1.00 87.75 89 ARG A N 1
ATOM 703 C CA . ARG A 1 89 ? -14.060 3.487 -2.436 1.00 87.75 89 ARG A CA 1
ATOM 704 C C . ARG A 1 89 ? -14.763 4.820 -2.192 1.00 87.75 89 ARG A C 1
ATOM 706 O O . ARG A 1 89 ? -15.776 5.079 -2.832 1.00 87.75 89 ARG A O 1
ATOM 713 N N . CYS A 1 90 ? -14.172 5.665 -1.359 1.00 87.25 90 CYS A N 1
ATOM 714 C CA . CYS A 1 90 ? -14.632 7.026 -1.097 1.00 87.25 90 CYS A CA 1
ATOM 715 C C . CYS A 1 90 ? -13.485 8.009 -1.377 1.00 87.25 90 CYS A C 1
ATOM 717 O O . CYS A 1 90 ? -12.313 7.642 -1.267 1.00 87.25 90 CYS A O 1
ATOM 719 N N . LYS A 1 91 ? -13.811 9.240 -1.794 1.00 86.62 91 LYS A N 1
ATOM 720 C CA . LYS A 1 91 ? -12.818 10.321 -1.971 1.00 86.62 91 LYS A CA 1
ATOM 721 C C . LYS A 1 91 ? -12.458 10.966 -0.636 1.00 86.62 91 LYS A C 1
ATOM 723 O O . LYS A 1 91 ? -11.286 11.197 -0.373 1.00 86.62 91 LYS A O 1
ATOM 728 N N . TYR A 1 92 ? -13.480 11.204 0.176 1.00 82.69 92 TYR A N 1
ATOM 729 C CA . TYR A 1 92 ? -13.388 11.772 1.509 1.00 82.69 92 TYR A CA 1
ATOM 730 C C . TYR A 1 92 ? -13.925 10.731 2.482 1.00 82.69 92 TYR A C 1
ATOM 732 O O . TYR A 1 92 ? -14.965 10.119 2.225 1.00 82.69 92 TYR A O 1
ATOM 740 N N . PHE A 1 93 ? -13.161 10.468 3.532 1.00 82.19 93 PHE A N 1
ATOM 741 C CA . PHE A 1 93 ? -13.520 9.545 4.592 1.00 82.19 93 PHE A CA 1
ATOM 742 C C . PHE A 1 93 ? -13.006 10.140 5.892 1.00 82.19 93 PHE A C 1
ATOM 744 O O . PHE A 1 93 ? -11.804 10.358 6.037 1.00 82.19 93 PHE A O 1
ATOM 751 N N . GLU A 1 94 ? -13.930 10.425 6.794 1.00 83.94 94 GLU A N 1
ATOM 752 C CA . GLU A 1 94 ? -13.652 11.003 8.099 1.00 83.94 94 GLU A CA 1
ATOM 753 C C . GLU A 1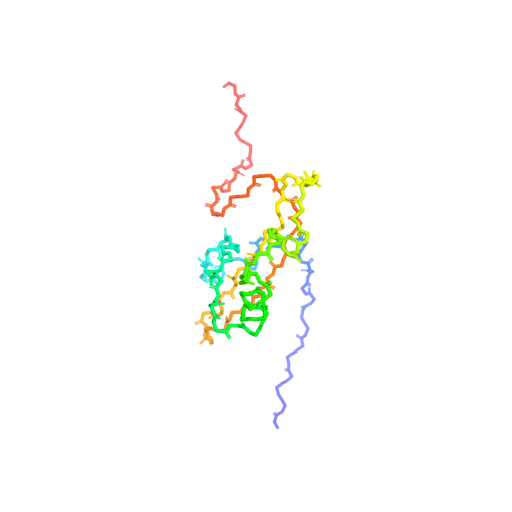 94 ? -14.084 9.993 9.156 1.00 83.94 94 GLU A C 1
ATOM 755 O O . GLU A 1 94 ? -15.125 9.346 9.029 1.00 83.94 94 GLU A O 1
ATOM 760 N N . ILE A 1 95 ? -13.257 9.832 10.182 1.00 82.44 95 ILE A N 1
ATOM 761 C CA . ILE A 1 95 ? -13.567 9.009 11.347 1.00 82.44 95 ILE A CA 1
ATOM 762 C C . ILE A 1 95 ? -13.895 9.943 12.498 1.00 82.44 95 ILE A C 1
ATOM 764 O O . ILE A 1 95 ? -13.106 10.837 12.789 1.00 82.44 95 ILE A O 1
ATOM 768 N N . GLY A 1 96 ? -15.015 9.686 13.176 1.00 75.81 96 GLY A N 1
ATOM 769 C CA . GLY A 1 96 ? -15.379 10.401 14.400 1.00 75.81 96 GLY A CA 1
ATOM 770 C C . GLY A 1 96 ? -15.899 11.821 14.177 1.00 75.81 96 GLY A C 1
ATOM 771 O O . GLY A 1 96 ? -15.755 12.650 15.066 1.00 75.81 96 GLY A O 1
ATOM 772 N N . GLY A 1 97 ? -16.477 12.114 13.007 1.00 76.31 97 GLY A N 1
ATOM 773 C CA . GLY A 1 97 ? -17.138 13.398 12.770 1.00 76.31 97 GLY A CA 1
ATOM 774 C C . GLY A 1 97 ? -18.360 13.598 13.672 1.00 76.31 97 GLY A C 1
ATOM 775 O O . GLY A 1 97 ? -19.019 12.632 14.069 1.00 76.31 97 GLY A O 1
ATOM 776 N N . ASP A 1 98 ? -18.676 14.859 13.966 1.00 70.00 98 ASP A N 1
ATOM 777 C CA . ASP A 1 98 ? -19.872 15.225 14.719 1.00 70.00 98 ASP A CA 1
ATOM 778 C C . ASP A 1 98 ? -21.130 14.723 14.000 1.00 70.00 98 ASP A C 1
ATOM 780 O O . ASP A 1 98 ? -21.309 14.921 12.791 1.00 70.00 98 ASP A O 1
ATOM 784 N N . LYS A 1 99 ? -22.034 14.079 14.749 1.00 68.88 99 LYS A N 1
ATOM 785 C CA . LYS A 1 99 ? -23.348 13.691 14.227 1.00 68.88 99 LYS A CA 1
ATOM 786 C C . LYS A 1 99 ? -24.042 14.969 13.759 1.00 68.88 99 LYS A C 1
ATOM 788 O O . LYS A 1 99 ? -24.391 15.814 14.582 1.00 68.88 99 LYS A O 1
ATOM 793 N N . LYS A 1 100 ? -24.251 15.125 12.446 1.00 66.50 100 LYS A N 1
ATOM 794 C CA . LYS A 1 100 ? -25.043 16.243 11.919 1.00 66.50 100 LYS A CA 1
ATOM 795 C C . LYS A 1 100 ? -26.433 16.170 12.547 1.00 66.50 100 LYS A C 1
ATOM 797 O O . LYS A 1 100 ? -27.188 15.235 12.280 1.00 66.50 100 LYS A O 1
ATOM 802 N N . GLY A 1 101 ? -26.741 17.134 13.413 1.00 66.19 101 GLY A N 1
ATOM 803 C CA . GLY A 1 101 ? -28.048 17.256 14.042 1.00 66.19 101 GLY A CA 1
ATOM 804 C C . GLY A 1 101 ? -29.139 17.328 12.977 1.00 66.19 101 GLY A C 1
ATOM 805 O O . GLY A 1 101 ? -28.987 18.006 11.958 1.00 66.19 101 GLY A O 1
ATOM 806 N N . LYS A 1 102 ? -30.240 16.606 13.192 1.00 63.94 102 LYS A N 1
ATOM 807 C CA . LYS A 1 102 ? -31.420 16.707 12.334 1.00 63.94 102 LYS A CA 1
ATOM 808 C C . LYS A 1 102 ? -32.009 18.112 12.502 1.00 63.94 102 LYS A C 1
ATOM 810 O O . LYS A 1 102 ? -32.630 18.394 13.517 1.00 63.94 102 LYS A O 1
ATOM 815 N N . GLY A 1 103 ? -31.815 18.968 11.499 1.00 63.62 103 GLY A N 1
ATOM 816 C CA . GLY A 1 103 ? -32.652 20.147 11.276 1.00 63.62 103 GLY A CA 1
ATOM 817 C C . GLY A 1 103 ? -32.263 21.433 12.004 1.00 63.62 103 GLY A C 1
ATOM 818 O O . GLY A 1 103 ? -33.096 22.007 12.695 1.00 63.62 1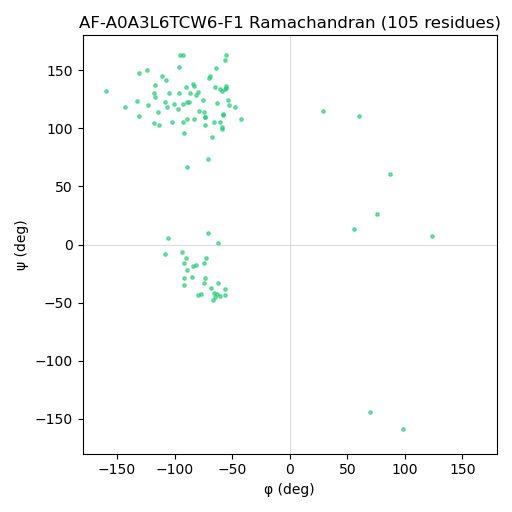03 GLY A O 1
ATOM 819 N N . THR A 1 104 ? -31.069 21.974 11.760 1.00 56.34 104 THR A N 1
ATOM 820 C CA . THR A 1 104 ? -30.921 23.436 11.806 1.00 56.34 104 THR A CA 1
ATOM 821 C C . THR A 1 104 ? -31.124 23.975 10.394 1.00 56.34 104 THR A C 1
ATOM 823 O O . THR A 1 104 ? -30.298 23.786 9.502 1.00 56.34 104 THR A O 1
ATOM 826 N N . SER A 1 105 ? -32.285 24.589 10.161 1.00 60.09 105 SER A N 1
ATOM 827 C CA . SER A 1 105 ? -32.515 25.422 8.985 1.00 60.09 105 SER A CA 1
ATOM 828 C C . SER A 1 105 ? -31.507 26.568 9.026 1.00 60.09 105 SER A C 1
ATOM 830 O O . SER A 1 105 ? -31.627 27.470 9.854 1.00 60.09 105 SER A O 1
ATOM 832 N N . LEU A 1 106 ? -30.487 26.498 8.176 1.00 61.41 106 LEU A N 1
ATOM 833 C CA . LEU A 1 106 ? -29.588 27.617 7.929 1.00 61.41 106 LEU A CA 1
ATOM 834 C C . LEU A 1 106 ? -30.354 28.639 7.080 1.00 61.41 106 LEU A C 1
ATOM 836 O O . LEU A 1 106 ? -30.575 28.407 5.890 1.00 61.41 106 LEU A O 1
ATOM 840 N N . PHE A 1 107 ? -30.806 29.706 7.737 1.00 50.03 107 PHE A N 1
ATOM 841 C CA . PHE A 1 107 ? -31.011 31.016 7.123 1.00 50.03 107 PHE A CA 1
ATOM 842 C C . PHE A 1 107 ? -29.694 31.793 7.173 1.00 50.03 107 PHE A C 1
ATOM 844 O O . PHE A 1 107 ? -28.945 31.596 8.159 1.00 50.03 107 PHE A O 1
#

Mean predicted aligned error: 14.68 Å

Foldseek 3Di:
DDDDDDDDDDDPPPDPVVVPPQFPFDDKDPPPPDDDCPDPVNVVLVVQCPDDDPRRDDDDDDDPDPWDWIWGWTADPVPRDTDIHTDDTDPDDDDPDDDPDPDDPDD

Radius of gyration: 23.29 Å; Cα contacts (8 Å, |Δi|>4): 73; chains: 1; bounding box: 61×59×51 Å

Solvent-accessible surface area (backbone atoms only — not comparable to full-atom values): 7670 Å² total; per-residue (Å²): 138,84,88,83,80,84,86,79,90,72,78,80,70,92,55,84,71,68,76,57,77,82,30,68,79,58,66,79,60,75,70,74,71,83,83,61,71,84,39,69,69,46,48,53,49,52,66,62,49,57,81,86,81,68,82,77,68,90,78,92,78,87,80,81,76,90,59,59,70,47,36,39,41,45,34,40,75,91,77,67,48,77,47,81,49,78,50,76,72,53,91,75,86,80,85,88,68,79,79,80,69,91,78,78,83,83,125

Nearest PDB structures (foldseek):
  7qiw-assembly1_p  TM=9.779E-01  e=9.381E-09  Solanum lycopersicum
  8c3a-assembly2_CJ  TM=9.564E-01  e=7.589E-08  Candida albicans
  6zj3-assembly1_L4  TM=9.319E-01  e=1.086E-06  Euglena gracilis
  8rxx-assembly1_Lp  TM=9.538E-01  e=2.180E-06  Leishmania major strain Friedlin
  5umd-assembly1_i  TM=9.711E-01  e=4.662E-06  Plasmodium falciparum 3D7